Protein AF-A0AAV2YJV8-F1 (afdb_monomer)

InterPro domains:
  IPR002867 IBR domain [PF01485] (73-116)

Structure (mmCIF, N/CA/C/O backbone):
data_AF-A0AAV2YJV8-F1
#
_entry.id   AF-A0AAV2YJV8-F1
#
loop_
_atom_site.group_PDB
_atom_site.id
_atom_site.type_symbol
_atom_site.label_atom_id
_atom_site.label_alt_id
_atom_site.label_comp_id
_atom_site.label_asym_id
_atom_site.label_entity_id
_atom_site.label_seq_id
_atom_site.pdbx_PDB_ins_code
_atom_site.Cartn_x
_atom_site.Cartn_y
_atom_site.Cartn_z
_atom_site.occupancy
_atom_site.B_iso_or_equiv
_atom_site.auth_seq_id
_atom_site.auth_comp_id
_atom_site.auth_asym_id
_atom_site.auth_atom_id
_atom_site.pdbx_PDB_model_num
ATOM 1 N N . MET A 1 1 ? 5.088 -15.912 16.188 1.00 60.53 1 MET A N 1
ATOM 2 C CA . MET A 1 1 ? 3.696 -16.272 16.535 1.00 60.53 1 MET A CA 1
ATOM 3 C C . MET A 1 1 ? 3.209 -15.261 17.564 1.00 60.53 1 MET A C 1
ATOM 5 O O . MET A 1 1 ? 3.951 -14.990 18.500 1.00 60.53 1 MET A O 1
ATOM 9 N N . HIS A 1 2 ? 2.059 -14.618 17.358 1.00 72.62 2 HIS A N 1
ATOM 10 C CA . HIS A 1 2 ? 1.523 -13.638 18.310 1.00 72.62 2 HIS A CA 1
ATOM 11 C C . HIS A 1 2 ? 0.388 -14.278 19.100 1.00 72.62 2 HIS A C 1
ATOM 13 O O . HIS A 1 2 ? -0.483 -14.905 18.510 1.00 72.62 2 HIS A O 1
ATOM 19 N N . CYS A 1 3 ? 0.419 -14.145 20.423 1.00 88.06 3 CYS A N 1
ATOM 20 C CA . CYS A 1 3 ? -0.609 -14.712 21.282 1.00 88.06 3 CYS A CA 1
ATOM 21 C C . CYS A 1 3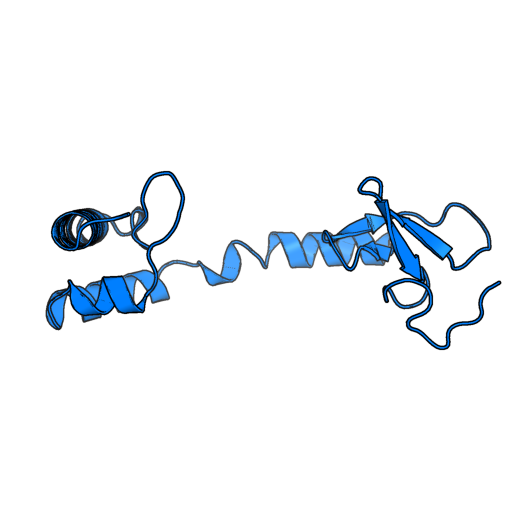 ? -1.885 -13.852 21.265 1.00 88.06 3 CYS A C 1
ATOM 23 O O . CYS A 1 3 ? -1.794 -12.629 21.144 1.00 88.06 3 CYS A O 1
ATOM 25 N N . VAL A 1 4 ? -3.060 -14.462 21.456 1.00 90.56 4 VAL A N 1
ATOM 26 C CA . VAL A 1 4 ? -4.360 -13.755 21.507 1.00 90.56 4 VAL A CA 1
ATOM 27 C C . VAL A 1 4 ? -4.339 -12.628 22.548 1.00 90.56 4 VAL A C 1
ATOM 29 O O . VAL A 1 4 ? -4.710 -11.493 22.255 1.00 90.56 4 VAL A O 1
ATOM 32 N N . ALA A 1 5 ? -3.787 -12.896 23.736 1.00 91.19 5 ALA A N 1
ATOM 33 C CA . ALA A 1 5 ? -3.636 -11.893 24.793 1.00 91.19 5 ALA A CA 1
ATOM 34 C C . ALA A 1 5 ? -2.742 -10.709 24.373 1.00 91.19 5 ALA A C 1
ATOM 36 O O . ALA A 1 5 ? -3.008 -9.558 24.718 1.00 91.19 5 ALA A O 1
ATOM 37 N N . CYS A 1 6 ? -1.703 -10.980 23.585 1.00 91.44 6 CYS A N 1
ATOM 38 C CA . CYS A 1 6 ? -0.760 -9.992 23.082 1.00 91.44 6 CYS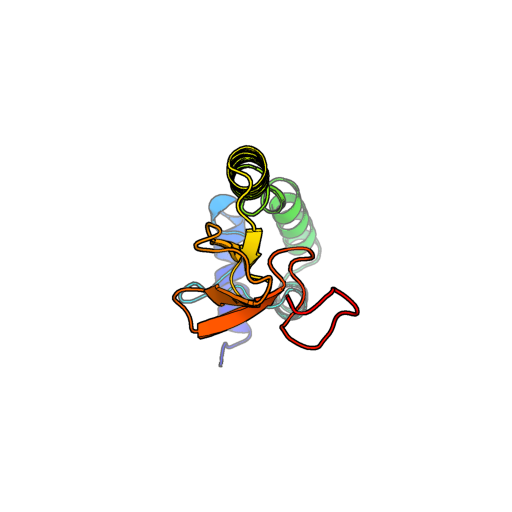 A CA 1
ATOM 39 C C . CYS A 1 6 ? -1.451 -9.054 22.082 1.00 91.44 6 CYS A C 1
ATOM 41 O O . CYS A 1 6 ? -1.274 -7.838 22.150 1.00 91.44 6 CYS A O 1
ATOM 43 N N . ILE A 1 7 ? -2.257 -9.620 21.178 1.00 94.50 7 ILE A N 1
ATOM 44 C CA . ILE A 1 7 ? -3.029 -8.870 20.180 1.00 94.50 7 ILE A CA 1
ATOM 45 C C . ILE A 1 7 ? -4.071 -8.006 20.899 1.00 94.50 7 ILE A C 1
ATOM 47 O O . ILE A 1 7 ? -4.118 -6.799 20.667 1.00 94.50 7 ILE A O 1
ATOM 51 N N . ALA A 1 8 ? -4.811 -8.574 21.858 1.00 95.12 8 ALA A N 1
ATOM 52 C CA . ALA A 1 8 ? -5.788 -7.847 22.670 1.00 95.12 8 ALA A CA 1
ATOM 53 C C . ALA A 1 8 ? -5.156 -6.659 23.416 1.00 95.12 8 ALA A C 1
ATOM 55 O O . ALA A 1 8 ? -5.656 -5.536 23.352 1.00 95.12 8 ALA A O 1
ATOM 56 N N . MET A 1 9 ? -4.019 -6.886 24.084 1.00 94.19 9 MET A N 1
ATOM 57 C CA . MET A 1 9 ? -3.274 -5.841 24.789 1.00 94.19 9 MET A CA 1
ATOM 58 C C . MET A 1 9 ? -2.859 -4.716 23.835 1.00 94.19 9 MET A C 1
ATOM 60 O O . MET A 1 9 ? -3.100 -3.542 24.113 1.00 94.19 9 MET A O 1
ATOM 64 N N . ARG A 1 10 ? -2.263 -5.061 22.688 1.00 94.81 10 ARG A N 1
ATOM 65 C CA . ARG A 1 10 ? -1.818 -4.073 21.696 1.00 94.81 10 ARG A CA 1
ATOM 66 C C . ARG A 1 10 ? -2.985 -3.277 21.118 1.00 94.81 10 ARG A C 1
ATOM 68 O O . ARG A 1 10 ? -2.854 -2.062 21.000 1.00 94.81 10 ARG A O 1
ATOM 75 N N . CYS A 1 11 ? -4.119 -3.916 20.833 1.00 95.88 11 CYS A N 1
ATOM 76 C CA . CYS A 1 11 ? -5.311 -3.225 20.344 1.00 95.88 11 CYS A CA 1
ATOM 77 C C . CYS A 1 11 ? -5.867 -2.253 21.391 1.00 95.88 11 CYS A C 1
ATOM 79 O O . CYS A 1 11 ? -6.134 -1.101 21.070 1.00 95.88 11 CYS A O 1
ATOM 81 N N . ARG A 1 12 ? -5.961 -2.651 22.665 1.00 95.12 12 ARG A N 1
ATOM 82 C CA . ARG A 1 12 ? -6.443 -1.758 23.734 1.00 95.12 12 ARG A CA 1
ATOM 83 C C . ARG A 1 12 ? -5.505 -0.590 24.017 1.00 95.12 12 ARG A C 1
ATOM 85 O O . ARG A 1 12 ? -5.983 0.497 24.323 1.00 95.12 12 ARG A O 1
ATOM 92 N N . ILE A 1 13 ? -4.190 -0.783 23.894 1.00 93.81 13 ILE A N 1
ATOM 93 C CA . ILE A 1 13 ? -3.221 0.323 23.945 1.00 93.81 13 ILE A CA 1
ATOM 94 C C . ILE A 1 13 ? -3.456 1.278 22.767 1.00 93.81 13 ILE A C 1
ATOM 96 O O . ILE A 1 13 ? -3.546 2.484 22.978 1.00 93.81 13 ILE A O 1
ATOM 100 N N . ALA A 1 14 ? -3.620 0.746 21.552 1.00 92.88 14 ALA A N 1
ATOM 101 C CA . ALA A 1 14 ? -3.911 1.533 20.353 1.00 92.88 14 ALA A CA 1
ATOM 102 C C . ALA A 1 14 ? -5.248 2.295 20.439 1.00 92.88 14 ALA A C 1
ATOM 104 O O . ALA A 1 14 ? -5.387 3.362 19.857 1.00 92.88 14 ALA A O 1
ATOM 105 N N . LEU A 1 15 ? -6.224 1.806 21.208 1.00 94.38 15 LEU A N 1
ATOM 106 C CA . LEU A 1 15 ? -7.484 2.518 21.447 1.00 94.38 15 LEU A CA 1
ATOM 107 C C . LEU A 1 15 ? -7.351 3.728 22.389 1.00 94.38 15 LEU A C 1
ATOM 109 O O . LEU A 1 15 ? -8.278 4.534 22.457 1.00 94.38 15 LEU A O 1
ATOM 113 N N . ARG A 1 16 ? -6.229 3.881 23.108 1.00 92.50 16 ARG A N 1
ATOM 114 C CA . ARG A 1 16 ? -5.970 5.051 23.974 1.00 92.50 16 ARG A CA 1
ATOM 115 C C . ARG A 1 16 ? -5.433 6.252 23.201 1.00 92.50 16 ARG A C 1
ATOM 117 O O . ARG A 1 16 ? -5.720 7.383 23.570 1.00 92.50 16 ARG A O 1
ATOM 124 N N . ASP A 1 17 ? -4.668 6.001 22.145 1.00 87.56 17 ASP A N 1
ATOM 125 C CA . ASP A 1 17 ? -4.159 7.022 21.235 1.00 87.56 17 ASP A CA 1
ATOM 126 C C . ASP A 1 17 ? -4.416 6.572 19.803 1.00 87.56 17 ASP A C 1
ATOM 128 O O . ASP A 1 17 ? -3.824 5.598 19.331 1.00 87.56 17 ASP A O 1
ATOM 132 N N . ARG A 1 18 ? -5.245 7.343 19.090 1.00 85.31 18 ARG A N 1
ATOM 133 C CA . ARG A 1 18 ? -5.556 7.085 17.688 1.00 85.31 18 ARG A CA 1
ATOM 134 C C . ARG A 1 18 ? -4.303 6.937 16.827 1.00 85.31 18 ARG A C 1
ATOM 136 O O . ARG A 1 18 ? -4.417 6.335 15.787 1.00 85.31 18 ARG A O 1
ATOM 143 N N . SER A 1 19 ? -3.116 7.438 17.170 1.00 85.19 19 SER A N 1
ATOM 144 C CA . SER A 1 19 ? -1.910 7.209 16.351 1.00 85.19 19 SER A CA 1
ATOM 145 C C . SER A 1 19 ? -1.427 5.742 16.335 1.00 85.19 19 SER A C 1
ATOM 147 O O . SER A 1 19 ? -0.656 5.354 15.454 1.00 85.19 19 SER A O 1
ATOM 149 N N . GLY A 1 20 ? -1.885 4.926 17.293 1.00 88.56 20 GLY A N 1
ATOM 150 C CA . GLY A 1 20 ? -1.479 3.531 17.482 1.00 88.56 20 GLY A CA 1
ATOM 151 C C . GLY A 1 20 ? -2.282 2.495 16.691 1.00 88.56 20 GLY A C 1
ATOM 152 O O . GLY A 1 20 ? -1.892 1.328 16.671 1.00 88.56 20 GLY A O 1
ATOM 153 N N . VAL A 1 21 ? -3.387 2.896 16.061 1.00 90.62 21 VAL A N 1
ATOM 154 C CA . VAL A 1 21 ? -4.151 2.077 15.104 1.00 90.62 21 VAL A CA 1
ATOM 155 C C . VAL A 1 21 ? -3.550 2.304 13.697 1.00 90.62 21 VAL A C 1
ATOM 157 O O . VAL A 1 21 ? -3.153 3.434 13.442 1.00 90.62 21 VAL A O 1
ATOM 160 N N . PRO A 1 22 ? -3.429 1.312 12.793 1.00 91.62 22 PRO A N 1
ATOM 161 C CA . PRO A 1 22 ? -3.680 -0.103 13.008 1.00 91.62 22 PRO A CA 1
ATOM 162 C C . PRO A 1 22 ? -2.686 -0.696 14.009 1.00 91.62 22 PRO A C 1
ATOM 164 O O . PRO A 1 22 ? -1.481 -0.421 13.988 1.00 91.62 22 PRO A O 1
ATOM 167 N N . ALA A 1 23 ? -3.219 -1.525 14.907 1.00 92.81 23 ALA A N 1
ATOM 168 C CA . ALA A 1 23 ? -2.419 -2.206 15.907 1.00 92.81 23 ALA A CA 1
ATOM 169 C C . ALA A 1 23 ? -1.357 -3.083 15.223 1.00 92.81 23 ALA A C 1
ATOM 171 O O . ALA A 1 23 ? -1.626 -3.807 14.263 1.00 92.81 23 ALA A O 1
ATOM 172 N N . ARG A 1 24 ? -0.128 -3.021 15.738 1.00 90.31 24 ARG A N 1
ATOM 173 C CA . ARG A 1 24 ? 1.041 -3.675 15.142 1.00 90.31 24 ARG A CA 1
ATOM 174 C C . ARG A 1 24 ? 2.028 -4.154 16.196 1.00 90.31 24 ARG A C 1
ATOM 176 O O . ARG A 1 24 ? 2.055 -3.649 17.319 1.00 90.31 24 ARG A O 1
ATOM 183 N N . CYS A 1 25 ? 2.900 -5.077 15.807 1.00 85.19 25 CYS A N 1
ATOM 184 C CA . CYS A 1 25 ? 4.047 -5.508 16.602 1.00 85.19 25 CYS A CA 1
ATOM 185 C C . CYS A 1 25 ? 5.306 -5.519 15.737 1.00 85.19 25 CYS A C 1
ATOM 187 O O . CYS A 1 25 ? 5.273 -5.986 14.603 1.00 85.19 25 CYS A O 1
ATOM 189 N N . CYS A 1 26 ? 6.409 -4.963 16.248 1.00 76.00 26 CYS A N 1
ATOM 190 C CA . CYS A 1 26 ? 7.695 -4.906 15.540 1.00 76.00 26 CYS A CA 1
ATOM 191 C C . CYS A 1 26 ? 7.580 -4.410 14.080 1.00 76.00 26 CYS A C 1
ATOM 193 O O . CYS A 1 26 ? 8.266 -4.912 13.198 1.00 76.00 26 CYS A O 1
ATOM 195 N N . ARG A 1 27 ? 6.707 -3.415 13.842 1.00 78.62 27 ARG A N 1
ATOM 196 C CA . ARG A 1 27 ? 6.348 -2.801 12.540 1.00 78.62 27 ARG A CA 1
ATOM 197 C C . ARG A 1 27 ? 5.386 -3.579 11.635 1.00 78.62 27 ARG A C 1
ATOM 199 O O . ARG A 1 27 ? 4.967 -3.010 10.634 1.00 78.62 27 ARG A O 1
ATOM 206 N N . LYS A 1 28 ? 4.983 -4.802 11.980 1.00 85.00 28 LYS A N 1
ATOM 207 C CA . LYS A 1 28 ? 3.991 -5.564 11.209 1.00 85.00 28 LYS A CA 1
ATOM 208 C C . LYS A 1 28 ? 2.591 -5.375 11.787 1.00 85.00 28 LYS A C 1
ATOM 210 O O . LYS A 1 28 ? 2.381 -5.623 12.976 1.00 85.00 28 LYS A O 1
ATOM 215 N N . GLU A 1 29 ? 1.664 -4.916 10.954 1.00 90.38 29 GLU A N 1
ATOM 216 C CA . GLU A 1 29 ? 0.243 -4.802 11.295 1.00 90.38 29 GLU A CA 1
ATOM 217 C C . GLU A 1 29 ? -0.360 -6.182 11.555 1.00 90.38 29 GLU A C 1
ATOM 219 O O . GLU A 1 29 ? 0.036 -7.181 10.942 1.00 90.38 29 GLU A O 1
ATOM 224 N N . TYR A 1 30 ? -1.290 -6.245 12.504 1.00 91.81 30 TYR A N 1
ATOM 225 C CA . TYR A 1 30 ? -2.060 -7.459 12.728 1.00 91.81 30 TYR A CA 1
ATOM 226 C C . TYR A 1 30 ? -3.122 -7.628 11.635 1.00 91.81 30 TYR A C 1
ATOM 228 O O . TYR A 1 30 ? -3.733 -6.632 11.244 1.00 91.81 30 TYR A O 1
ATOM 236 N N . PRO A 1 31 ? -3.382 -8.865 11.173 1.00 91.12 31 PRO A N 1
ATOM 237 C CA . PRO A 1 31 ? -4.527 -9.146 10.312 1.00 91.12 31 PRO A CA 1
ATOM 238 C C . PRO A 1 31 ? -5.837 -8.672 10.956 1.00 91.12 31 PRO A C 1
ATOM 240 O O . PRO A 1 31 ? -6.009 -8.782 12.176 1.00 91.12 31 PRO A O 1
ATOM 243 N N . ILE A 1 32 ? -6.750 -8.130 10.149 1.00 88.56 32 ILE A N 1
ATOM 244 C CA . ILE A 1 32 ? -7.977 -7.485 10.639 1.00 88.56 32 ILE A CA 1
ATOM 245 C C . ILE A 1 32 ? -8.914 -8.483 11.325 1.00 88.56 32 ILE A C 1
ATOM 247 O O . ILE A 1 32 ? -9.571 -8.145 12.307 1.00 88.56 32 ILE A O 1
ATOM 251 N N . GLU A 1 33 ? -8.920 -9.727 10.859 1.00 91.38 33 GLU A N 1
ATOM 252 C CA . GLU A 1 33 ? -9.636 -10.849 11.449 1.00 91.38 33 GLU A CA 1
ATOM 253 C C . GLU A 1 33 ? -9.187 -11.098 12.896 1.00 91.38 33 GLU A C 1
ATOM 25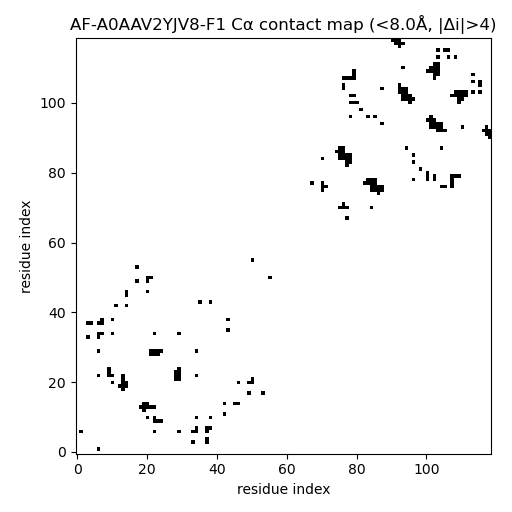5 O O . GLU A 1 33 ? -10.019 -11.182 13.795 1.00 91.38 33 GLU A O 1
ATOM 260 N N . TYR A 1 34 ? -7.878 -11.067 13.164 1.00 93.06 34 TYR A N 1
ATOM 261 C CA . TYR A 1 34 ? -7.337 -11.303 14.505 1.00 93.06 34 TYR A CA 1
ATOM 262 C C . TYR A 1 34 ? -7.640 -10.140 15.447 1.00 93.06 34 TYR A C 1
ATOM 264 O O . TYR A 1 34 ? -7.820 -10.333 16.647 1.00 93.06 34 TYR A O 1
ATOM 272 N N . VAL A 1 35 ? -7.695 -8.918 14.915 1.00 94.06 35 VAL A N 1
ATOM 273 C CA . VAL A 1 35 ? -8.122 -7.739 15.676 1.00 94.06 35 VAL A CA 1
ATOM 274 C C . VAL A 1 35 ? -9.609 -7.837 16.019 1.00 94.06 35 VAL A C 1
ATOM 276 O O . VAL A 1 35 ? -9.995 -7.574 17.158 1.00 94.06 35 VAL A O 1
ATOM 279 N N . ALA A 1 36 ? -10.444 -8.242 15.060 1.00 92.31 36 ALA A N 1
ATOM 280 C CA . ALA A 1 36 ? -11.881 -8.382 15.258 1.00 92.31 36 ALA A CA 1
ATOM 281 C C . ALA A 1 36 ? -12.235 -9.451 16.303 1.00 92.31 36 ALA A C 1
ATOM 283 O O . ALA A 1 36 ? -13.208 -9.268 17.029 1.00 92.31 36 ALA A O 1
ATOM 284 N N . GLU A 1 37 ? -11.445 -10.522 16.408 1.00 94.56 37 GLU A N 1
ATOM 285 C CA . GLU A 1 37 ? -11.637 -11.596 17.392 1.00 94.56 37 GLU A CA 1
ATOM 286 C C . GLU A 1 37 ? -11.343 -11.172 18.840 1.00 94.56 37 GLU A C 1
ATOM 288 O O . GLU A 1 37 ? -11.941 -11.708 19.772 1.00 94.56 37 GLU A O 1
ATOM 293 N N . VAL A 1 38 ? -10.429 -10.220 19.061 1.00 96.00 38 VAL A N 1
ATOM 294 C CA . VAL A 1 38 ? -9.979 -9.846 20.418 1.00 96.00 38 VAL A CA 1
ATOM 295 C C . VAL A 1 38 ? -10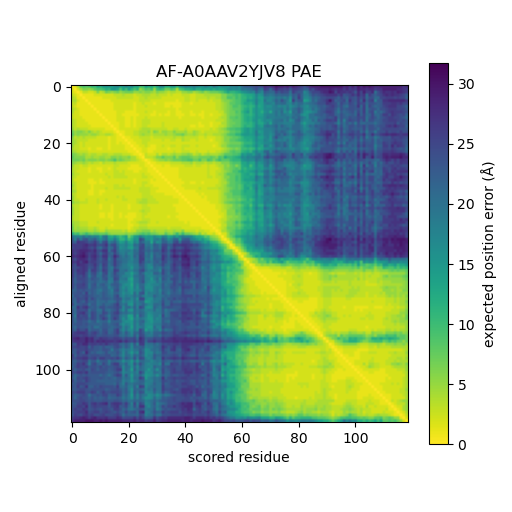.674 -8.621 21.008 1.00 96.00 38 VAL A C 1
ATOM 297 O O . VAL A 1 38 ? -10.481 -8.316 22.192 1.00 96.00 38 VAL A O 1
ATOM 300 N N . LEU A 1 39 ? -11.436 -7.891 20.194 1.00 96.12 39 LEU A N 1
ATOM 301 C CA . LEU A 1 39 ? -12.127 -6.670 20.590 1.00 96.12 39 LEU A CA 1
ATOM 302 C C . LEU A 1 39 ? -13.607 -6.932 20.871 1.00 96.12 39 LEU A C 1
ATOM 304 O O . LEU A 1 39 ? -14.298 -7.614 20.120 1.00 96.12 39 LEU A O 1
ATOM 308 N N . THR A 1 40 ? -14.129 -6.309 21.924 1.00 97.06 40 THR A N 1
ATOM 309 C CA . THR A 1 40 ? -15.580 -6.221 22.146 1.00 97.06 40 THR A CA 1
ATOM 310 C C . THR A 1 40 ? -16.244 -5.362 21.068 1.00 97.06 40 THR A C 1
ATOM 312 O O . THR A 1 40 ? -15.594 -4.522 20.450 1.00 97.06 40 THR A O 1
ATOM 315 N N . THR A 1 41 ? -17.564 -5.466 20.889 1.00 95.94 41 THR A N 1
ATOM 316 C CA . THR A 1 41 ? -18.318 -4.647 19.917 1.00 95.94 41 THR A CA 1
ATOM 317 C C . THR A 1 41 ? -18.056 -3.145 20.067 1.00 95.94 41 THR A C 1
ATOM 319 O O . THR A 1 41 ? -17.886 -2.437 19.076 1.00 95.94 41 THR A O 1
ATOM 322 N N . ARG A 1 42 ? -17.970 -2.645 21.308 1.00 95.94 42 ARG A N 1
ATOM 323 C CA . ARG A 1 42 ? -17.731 -1.221 21.590 1.00 95.94 42 ARG A CA 1
ATOM 324 C C . ARG A 1 42 ? -16.297 -0.795 21.263 1.00 95.94 42 ARG A C 1
ATOM 326 O O . ARG A 1 42 ? -16.081 0.283 20.705 1.00 95.94 42 ARG A O 1
ATOM 333 N N . GLU A 1 43 ? -15.320 -1.636 21.600 1.00 96.56 43 GLU A N 1
ATOM 334 C CA . GLU A 1 43 ? -13.916 -1.420 21.237 1.00 96.56 43 GLU A CA 1
ATOM 335 C C . GLU A 1 43 ? -13.730 -1.485 19.721 1.00 96.56 43 GLU A C 1
ATOM 337 O O . GLU A 1 43 ? -13.085 -0.604 19.162 1.00 96.56 43 GLU A O 1
ATOM 342 N N . LYS A 1 44 ? -14.357 -2.460 19.054 1.00 94.69 44 LYS A N 1
ATOM 343 C CA . LYS A 1 44 ? -14.344 -2.625 17.600 1.00 94.69 44 LYS A CA 1
ATOM 344 C C . LYS A 1 44 ? -14.924 -1.405 16.895 1.00 94.69 44 LYS A C 1
ATOM 346 O O . LYS A 1 44 ? -14.257 -0.846 16.042 1.00 94.69 44 LYS A O 1
ATOM 351 N N . HIS A 1 45 ? -16.081 -0.901 17.323 1.00 95.00 45 HIS A N 1
ATOM 352 C CA . HIS A 1 45 ? -16.649 0.327 16.755 1.00 95.00 45 HIS A CA 1
ATOM 353 C C . HIS A 1 45 ? -15.700 1.533 16.902 1.00 95.00 45 HIS A C 1
ATOM 355 O O . HIS A 1 45 ? -15.569 2.360 16.001 1.00 95.00 45 HIS A O 1
ATOM 361 N N . THR A 1 46 ? -14.998 1.636 18.035 1.00 94.56 46 THR A N 1
ATOM 362 C CA . THR A 1 46 ? -13.990 2.688 18.247 1.00 94.56 46 THR A CA 1
ATOM 363 C C . THR A 1 46 ? -12.769 2.487 17.350 1.00 94.56 46 THR A C 1
ATOM 365 O O . THR A 1 46 ? -12.274 3.455 16.775 1.00 94.56 46 THR A O 1
ATOM 368 N N . TYR A 1 47 ? -12.310 1.241 17.216 1.00 93.56 47 TYR A N 1
ATOM 369 C CA . TYR A 1 47 ? -11.204 0.844 16.353 1.00 93.56 47 TYR A CA 1
ATOM 370 C C . TYR A 1 47 ? -11.515 1.149 14.887 1.00 93.56 47 TYR A C 1
ATOM 372 O O . TYR A 1 47 ? -10.713 1.802 14.233 1.00 93.56 47 TYR A O 1
ATOM 380 N N . ASP A 1 48 ? -12.697 0.765 14.403 1.00 91.38 48 ASP A N 1
ATOM 381 C CA . ASP A 1 48 ? -13.175 1.010 13.040 1.00 91.38 48 ASP A CA 1
ATOM 382 C C . ASP A 1 48 ? -13.281 2.510 12.760 1.00 91.38 48 ASP A C 1
ATOM 384 O O . ASP A 1 48 ? -12.806 2.989 11.732 1.00 91.38 48 ASP A O 1
ATOM 388 N N . ARG A 1 49 ? -13.814 3.284 13.714 1.00 90.38 49 ARG A N 1
ATOM 389 C CA . ARG A 1 49 ? -13.825 4.747 13.618 1.00 90.38 49 ARG A CA 1
ATOM 390 C C . ARG A 1 49 ? -12.412 5.312 13.517 1.00 90.38 49 ARG A C 1
ATOM 392 O O . ARG A 1 49 ? -12.207 6.231 12.736 1.00 90.38 49 ARG A O 1
ATOM 399 N N . PHE A 1 50 ? -11.444 4.812 14.287 1.00 91.69 50 PHE A N 1
ATOM 400 C CA . PHE A 1 50 ? -10.051 5.242 14.147 1.00 91.69 50 PHE A CA 1
ATOM 401 C C . PHE A 1 50 ? -9.495 4.833 12.781 1.00 91.69 50 PHE A C 1
ATOM 403 O O . PHE A 1 50 ? -9.067 5.722 12.054 1.00 91.69 50 PHE A O 1
ATOM 410 N N . MET A 1 51 ? -9.624 3.568 12.373 1.00 85.25 51 MET A N 1
ATOM 411 C CA . MET A 1 51 ? -9.212 3.071 11.052 1.00 85.25 51 MET A CA 1
ATOM 412 C C . MET A 1 51 ? -9.766 3.914 9.894 1.00 85.25 51 MET A C 1
ATOM 414 O O . MET A 1 51 ? -9.074 4.113 8.903 1.00 85.25 51 MET A O 1
ATOM 418 N N . GLN A 1 52 ? -10.990 4.432 10.013 1.00 77.81 52 GLN A N 1
ATOM 419 C CA . GLN A 1 52 ? -11.610 5.310 9.014 1.00 77.81 52 GLN A CA 1
ATOM 420 C C . GLN A 1 52 ? -11.188 6.780 9.156 1.00 77.81 52 GLN A C 1
ATOM 422 O O . GLN A 1 52 ? -11.044 7.481 8.159 1.00 77.81 52 GLN A O 1
ATOM 427 N N . ALA A 1 53 ? -11.010 7.266 10.388 1.00 72.06 53 ALA A N 1
ATOM 428 C CA . ALA A 1 53 ? -10.689 8.662 10.684 1.00 72.06 53 ALA A CA 1
ATOM 429 C C . ALA A 1 53 ? -9.212 9.000 10.504 1.00 72.06 53 ALA A C 1
ATOM 431 O O . ALA A 1 53 ? -8.857 10.181 10.490 1.00 72.06 53 ALA A O 1
ATOM 432 N N . GLN A 1 54 ? -8.337 7.999 10.425 1.00 58.06 54 GLN A N 1
ATOM 433 C CA . GLN A 1 54 ? -6.962 8.257 10.060 1.00 58.06 54 GLN A CA 1
ATOM 434 C C . GLN A 1 54 ? -6.780 8.087 8.541 1.00 58.06 54 GLN A C 1
ATOM 436 O O . GLN A 1 54 ? -7.356 7.214 7.900 1.00 58.06 54 GLN A O 1
ATOM 441 N N . CYS A 1 55 ? -6.052 9.022 7.931 1.00 51.69 55 CYS A N 1
ATOM 442 C CA . CYS A 1 55 ? -5.799 9.083 6.493 1.00 51.69 55 CYS A CA 1
ATOM 443 C C . CYS A 1 55 ? -4.835 7.960 6.048 1.00 51.69 55 CYS A C 1
ATOM 445 O O . CYS A 1 55 ? -3.752 8.231 5.530 1.00 51.69 55 CYS A O 1
ATOM 447 N N . TRP A 1 56 ? -5.171 6.687 6.286 1.00 47.09 56 TRP A N 1
ATOM 448 C CA . TRP A 1 56 ? -4.344 5.536 5.876 1.00 47.09 56 TRP A CA 1
ATOM 449 C C . TRP A 1 56 ? -4.363 5.332 4.376 1.00 47.09 56 TRP A C 1
ATOM 451 O O . TRP A 1 56 ? -3.349 4.939 3.810 1.00 47.09 56 TRP A O 1
ATOM 461 N N . GLN A 1 57 ? -5.470 5.680 3.718 1.00 46.03 57 GLN A N 1
ATOM 462 C CA . GLN A 1 57 ? -5.546 5.663 2.258 1.00 46.03 57 GLN A CA 1
ATOM 463 C C . GLN A 1 57 ? -4.552 6.647 1.619 1.00 46.03 57 GLN A C 1
ATOM 465 O O . GLN A 1 57 ? -4.162 6.466 0.471 1.00 46.03 57 GLN A O 1
ATOM 470 N N . THR A 1 58 ? -4.074 7.657 2.354 1.00 47.16 58 THR A N 1
ATOM 471 C CA . THR A 1 58 ? -3.208 8.707 1.799 1.00 47.16 58 THR A CA 1
ATOM 472 C C . THR A 1 58 ? -1.716 8.479 2.037 1.00 47.16 58 THR A C 1
ATOM 474 O O . THR A 1 58 ? -0.900 9.162 1.419 1.00 47.16 58 THR A O 1
ATOM 477 N N . ARG A 1 59 ? -1.324 7.490 2.854 1.00 52.00 59 ARG A N 1
ATOM 478 C CA . ARG A 1 59 ? 0.096 7.135 3.055 1.00 52.00 59 ARG A CA 1
ATOM 479 C C . ARG A 1 59 ? 0.716 6.310 1.921 1.00 52.00 59 ARG A C 1
ATOM 481 O O . ARG A 1 59 ? 1.905 6.025 1.990 1.00 52.00 59 ARG A O 1
ATOM 488 N N . GLY A 1 60 ? -0.054 6.012 0.874 1.00 54.84 60 GLY A N 1
ATOM 489 C CA . GLY A 1 60 ? 0.440 5.450 -0.386 1.00 54.84 60 GLY A CA 1
ATOM 490 C C . GLY A 1 60 ? -0.150 6.098 -1.639 1.00 54.84 60 GLY A C 1
ATOM 491 O O . GLY A 1 60 ? -0.178 5.449 -2.673 1.00 54.84 60 GLY A O 1
ATOM 492 N N . LEU A 1 61 ? -0.704 7.321 -1.580 1.00 57.34 61 LEU A N 1
ATOM 493 C CA . LEU A 1 61 ? -1.347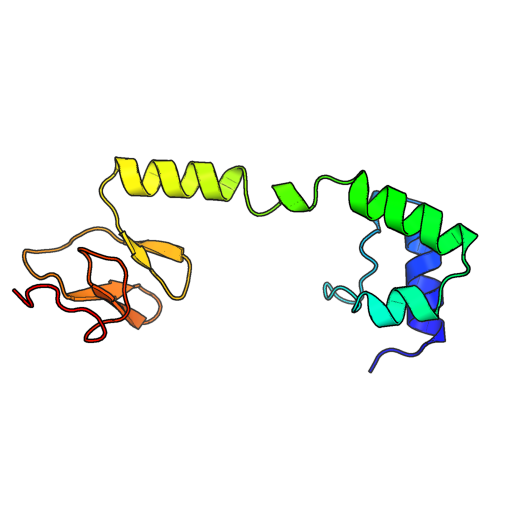 7.888 -2.778 1.00 57.34 61 LEU A CA 1
ATOM 494 C C . LEU A 1 61 ? -1.097 9.370 -3.052 1.00 57.34 61 LEU A C 1
ATOM 496 O O . LEU A 1 61 ? -0.986 9.693 -4.223 1.00 57.34 61 LEU A O 1
ATOM 500 N N . HIS A 1 62 ? -0.924 10.278 -2.083 1.00 55.72 62 HIS A N 1
ATOM 501 C CA . HIS A 1 62 ? -0.632 11.667 -2.490 1.00 55.72 62 HIS A CA 1
ATOM 502 C C . HIS A 1 62 ? 0.804 11.819 -3.015 1.00 55.72 62 HIS A C 1
ATOM 504 O O . HIS A 1 62 ? 1.018 12.352 -4.099 1.00 55.72 62 HIS A O 1
ATOM 510 N N . SER A 1 63 ? 1.790 11.279 -2.289 1.00 60.53 63 SER A N 1
ATOM 511 C CA . SER A 1 63 ? 3.184 11.276 -2.757 1.00 60.53 63 SER A CA 1
ATOM 512 C C . SER A 1 63 ? 3.366 10.393 -3.989 1.00 60.53 63 SER A C 1
ATOM 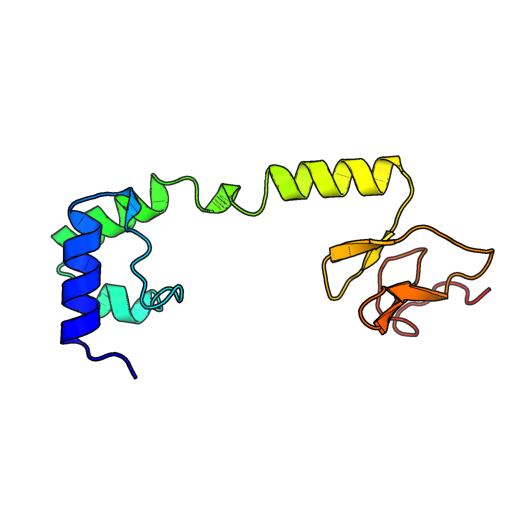514 O O . SER A 1 63 ? 4.082 10.781 -4.903 1.00 60.53 63 SER A O 1
ATOM 516 N N . ASP A 1 64 ? 2.714 9.228 -4.037 1.00 70.94 64 ASP A N 1
ATOM 517 C CA . ASP A 1 64 ? 2.882 8.292 -5.152 1.00 70.94 64 ASP A CA 1
ATOM 518 C C . ASP A 1 64 ? 2.224 8.827 -6.427 1.00 70.94 64 ASP A C 1
ATOM 520 O O . ASP A 1 64 ? 2.798 8.706 -7.504 1.00 70.94 64 ASP A O 1
ATOM 524 N N . GLN A 1 65 ? 1.069 9.495 -6.332 1.00 75.75 65 GLN A N 1
ATOM 525 C CA . GLN A 1 65 ? 0.455 10.155 -7.486 1.00 75.75 65 GLN A CA 1
ATOM 526 C C . GLN A 1 65 ? 1.299 11.328 -7.990 1.00 75.75 65 GLN A C 1
ATOM 528 O O . GLN A 1 65 ? 1.489 11.443 -9.199 1.00 75.75 65 GLN A O 1
ATOM 533 N N . GLU A 1 66 ? 1.834 12.166 -7.099 1.00 84.06 66 GLU A N 1
ATOM 534 C CA . GLU A 1 66 ? 2.753 13.249 -7.476 1.00 84.06 66 GLU A CA 1
ATOM 535 C C . GLU A 1 66 ? 4.050 12.702 -8.090 1.00 84.06 66 GLU A C 1
ATOM 537 O O . GLU A 1 66 ? 4.490 13.174 -9.136 1.00 84.06 66 GLU A O 1
ATOM 542 N N . TYR A 1 67 ? 4.613 11.632 -7.527 1.00 85.81 67 TYR A N 1
ATOM 543 C CA . TYR A 1 67 ? 5.771 10.941 -8.088 1.00 85.81 67 TYR A CA 1
ATOM 544 C C . TYR A 1 67 ? 5.478 10.390 -9.487 1.00 85.81 67 TYR A C 1
ATOM 546 O O . TYR A 1 67 ? 6.214 10.674 -10.428 1.00 85.81 67 TYR A O 1
ATOM 554 N N . ILE A 1 68 ? 4.367 9.667 -9.662 1.00 86.19 68 ILE A N 1
ATOM 555 C CA . ILE A 1 68 ? 3.942 9.135 -10.964 1.00 86.19 68 ILE A CA 1
ATOM 556 C C . ILE A 1 68 ? 3.745 10.270 -11.975 1.00 86.19 68 ILE A C 1
ATOM 558 O O . ILE A 1 68 ? 4.119 10.115 -13.138 1.00 86.19 68 ILE A O 1
ATOM 562 N N . ARG A 1 69 ? 3.187 11.415 -11.556 1.00 88.25 69 ARG A N 1
ATOM 563 C CA . ARG A 1 69 ? 3.064 12.609 -12.407 1.00 88.25 69 ARG A CA 1
ATOM 564 C C . ARG A 1 69 ? 4.432 13.124 -12.840 1.00 88.25 69 ARG A C 1
ATOM 566 O O . ARG A 1 69 ? 4.630 13.318 -14.032 1.00 88.25 69 ARG A O 1
ATOM 573 N N . VAL A 1 70 ? 5.380 13.284 -11.915 1.00 90.94 70 VAL A N 1
ATOM 574 C CA . VAL A 1 70 ? 6.750 13.724 -12.232 1.00 90.94 70 VAL A CA 1
ATOM 575 C C . VAL A 1 70 ? 7.430 12.757 -13.200 1.00 90.94 70 VAL A C 1
ATOM 577 O O . VAL A 1 70 ? 7.950 13.194 -14.221 1.00 90.94 70 VAL A O 1
ATOM 580 N N . ILE A 1 71 ? 7.366 11.449 -12.937 1.00 92.81 71 ILE A N 1
ATOM 581 C CA . ILE A 1 71 ? 7.937 10.418 -13.816 1.00 92.81 71 ILE A CA 1
ATOM 582 C C . ILE A 1 71 ? 7.344 10.510 -15.226 1.00 92.81 71 ILE A C 1
ATOM 584 O O . ILE A 1 71 ? 8.090 10.551 -16.202 1.00 92.81 71 ILE A O 1
ATOM 588 N N . ARG A 1 72 ? 6.016 10.620 -15.350 1.00 87.69 72 ARG A N 1
ATOM 589 C CA . ARG A 1 72 ? 5.351 10.769 -16.655 1.00 87.69 72 ARG A CA 1
ATOM 590 C C . ARG A 1 72 ? 5.715 12.078 -17.355 1.00 87.69 72 ARG A C 1
ATOM 592 O O . ARG A 1 72 ? 5.926 12.062 -18.562 1.00 87.69 72 ARG A O 1
ATOM 599 N N . ASN A 1 73 ? 5.829 13.185 -16.620 1.00 92.06 73 ASN A N 1
ATOM 600 C CA . ASN A 1 73 ? 6.225 14.487 -17.170 1.00 92.06 73 ASN A CA 1
ATOM 601 C C . ASN A 1 73 ? 7.664 14.473 -17.702 1.00 92.06 73 ASN A C 1
ATOM 603 O O . ASN A 1 73 ? 7.950 15.103 -18.715 1.00 92.06 73 ASN A O 1
ATOM 607 N N . LEU A 1 74 ? 8.554 13.714 -17.060 1.00 90.94 74 LEU A N 1
ATOM 608 C CA . LEU A 1 74 ? 9.918 13.471 -17.534 1.00 90.94 74 LEU A CA 1
ATOM 609 C C . LEU A 1 74 ? 9.980 12.440 -18.673 1.00 90.94 74 LEU A C 1
ATOM 611 O O . LEU A 1 74 ? 11.063 12.114 -19.144 1.00 90.94 74 LEU A O 1
ATOM 615 N N . SER A 1 75 ? 8.833 11.923 -19.130 1.00 89.56 75 SER A N 1
ATOM 616 C CA . SER A 1 75 ? 8.737 10.831 -20.109 1.00 89.56 75 SER A CA 1
ATOM 617 C C . SER A 1 75 ? 9.447 9.547 -19.672 1.00 89.56 75 SER A C 1
ATOM 619 O O . SER A 1 75 ? 9.833 8.740 -20.511 1.00 89.56 75 SER A O 1
ATOM 621 N N . PHE A 1 76 ? 9.607 9.348 -18.362 1.00 93.00 76 PHE A N 1
ATOM 622 C CA . PHE A 1 76 ? 10.181 8.139 -17.784 1.00 93.00 76 PHE A CA 1
ATOM 623 C C . PHE A 1 76 ? 9.112 7.052 -17.661 1.00 93.00 76 PHE A C 1
ATOM 625 O O . PHE A 1 76 ? 7.917 7.339 -17.545 1.00 93.00 76 PHE A O 1
ATOM 632 N N . GLN A 1 77 ? 9.540 5.790 -17.641 1.00 92.94 77 GLN A N 1
ATOM 633 C CA . GLN A 1 77 ? 8.638 4.651 -17.494 1.00 92.94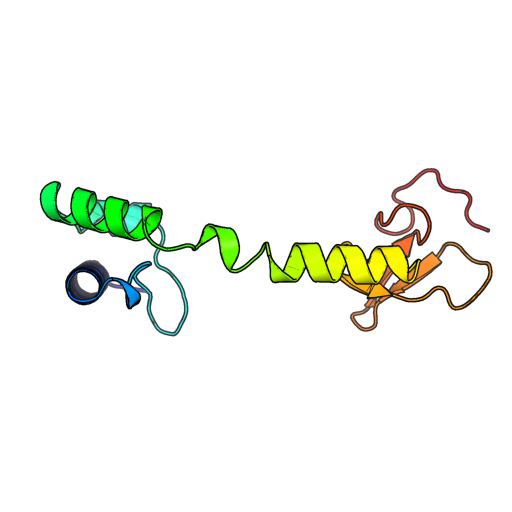 77 GLN A CA 1
ATOM 634 C C . GLN A 1 77 ? 8.759 4.014 -16.109 1.00 92.94 77 GLN A C 1
ATOM 636 O O . GLN A 1 77 ? 9.859 3.839 -15.589 1.00 92.94 77 GLN A O 1
ATOM 641 N N . LEU A 1 78 ? 7.628 3.630 -15.515 1.00 92.00 78 LEU A N 1
ATOM 642 C CA . LEU A 1 78 ? 7.605 2.957 -14.216 1.00 92.00 78 LEU A CA 1
ATOM 643 C C . LEU A 1 78 ? 7.946 1.475 -14.366 1.00 92.00 78 LEU A C 1
ATOM 645 O O . LEU A 1 78 ? 7.355 0.763 -15.177 1.00 92.00 78 LEU A O 1
ATOM 649 N N . CYS A 1 79 ? 8.856 0.992 -13.524 1.00 92.44 79 CYS A N 1
ATOM 650 C CA . CYS A 1 79 ? 9.124 -0.432 -13.405 1.00 92.44 79 CYS A CA 1
ATOM 651 C C . CYS A 1 79 ? 7.889 -1.168 -12.839 1.00 92.44 79 CYS A C 1
ATOM 653 O O . CYS A 1 79 ? 7.472 -0.850 -11.720 1.00 92.44 79 CYS A O 1
ATOM 655 N N . PRO A 1 80 ? 7.350 -2.202 -13.517 1.00 88.19 80 PRO A N 1
ATOM 656 C CA . PRO A 1 80 ? 6.158 -2.924 -13.056 1.00 88.19 80 PRO A CA 1
ATOM 657 C C . PRO A 1 80 ? 6.380 -3.745 -11.779 1.00 88.19 80 PRO A C 1
ATOM 659 O O . PRO A 1 80 ? 5.414 -4.145 -11.138 1.00 88.19 80 PRO A O 1
ATOM 662 N N . GLY A 1 81 ? 7.637 -4.025 -11.414 1.00 85.44 81 GLY A N 1
ATOM 663 C CA . GLY A 1 81 ? 7.973 -4.803 -10.218 1.00 85.44 81 GLY A CA 1
ATOM 664 C C . GLY A 1 81 ? 8.167 -3.955 -8.961 1.00 85.44 81 GLY A C 1
ATOM 665 O O . GLY A 1 81 ? 7.737 -4.344 -7.880 1.00 85.44 81 GLY A O 1
ATOM 666 N N . CYS A 1 82 ? 8.830 -2.800 -9.078 1.00 87.94 82 CYS A N 1
ATOM 667 C CA . CYS A 1 82 ? 9.227 -1.998 -7.913 1.00 87.94 82 CYS A CA 1
ATOM 668 C C . CYS A 1 82 ? 8.854 -0.512 -7.975 1.00 87.94 82 CYS A C 1
ATOM 670 O O . CYS A 1 82 ? 9.153 0.202 -7.022 1.00 87.94 82 CYS A O 1
ATOM 672 N N . GLY A 1 83 ? 8.231 -0.036 -9.057 1.00 86.00 83 GLY A N 1
ATOM 673 C CA . GLY A 1 83 ? 7.643 1.305 -9.137 1.00 86.00 83 GLY A CA 1
ATOM 674 C C . GLY A 1 83 ? 8.619 2.473 -9.310 1.00 86.00 83 GLY A C 1
ATOM 675 O O . GLY A 1 83 ? 8.172 3.606 -9.389 1.00 86.00 83 GLY A O 1
ATOM 676 N N . ILE A 1 84 ? 9.930 2.236 -9.403 1.00 89.94 84 ILE A N 1
ATOM 677 C CA . ILE A 1 84 ? 10.921 3.275 -9.744 1.00 89.94 84 ILE A CA 1
ATOM 678 C C . ILE A 1 84 ? 10.754 3.690 -11.211 1.00 89.94 84 ILE A C 1
ATOM 680 O O . ILE A 1 84 ? 10.607 2.835 -12.086 1.00 89.94 84 ILE A O 1
ATOM 684 N N . GLY A 1 85 ? 10.805 4.997 -11.467 1.00 92.50 85 GLY A N 1
ATOM 685 C CA . GLY A 1 85 ? 10.906 5.569 -12.804 1.00 92.50 85 GLY A CA 1
ATOM 686 C C . GLY A 1 85 ? 12.279 5.326 -13.430 1.00 92.50 85 GLY A C 1
ATOM 687 O O . GLY A 1 85 ? 13.311 5.527 -12.793 1.00 92.50 85 GLY A O 1
ATOM 688 N N . VAL A 1 86 ? 12.275 4.891 -14.682 1.00 92.50 86 VAL A N 1
ATOM 689 C CA . VAL A 1 86 ? 13.458 4.565 -15.476 1.00 92.50 86 VAL A CA 1
ATOM 690 C C . VAL A 1 86 ? 13.473 5.461 -16.713 1.00 92.50 86 VAL A C 1
ATOM 692 O O . VAL A 1 86 ? 12.466 5.595 -17.414 1.00 92.50 86 VAL A O 1
ATOM 695 N N . GLU A 1 87 ? 14.617 6.083 -16.974 1.00 92.12 87 GLU A N 1
ATOM 696 C CA . GLU A 1 87 ? 14.873 6.885 -18.171 1.00 92.12 87 GLU A CA 1
ATOM 697 C C . GLU A 1 87 ? 15.164 5.993 -19.386 1.00 92.12 87 GLU A C 1
ATOM 699 O O . GLU A 1 87 ? 15.726 4.905 -19.249 1.00 92.12 87 GLU A O 1
ATOM 704 N N . ARG A 1 88 ? 14.793 6.444 -20.591 1.00 86.88 88 ARG A N 1
ATOM 705 C CA . ARG A 1 88 ? 15.129 5.738 -21.831 1.00 86.88 88 ARG A CA 1
ATOM 706 C C . ARG A 1 88 ? 16.574 6.032 -22.210 1.00 86.88 88 ARG A C 1
ATOM 708 O O . ARG A 1 88 ? 16.897 7.167 -22.535 1.00 86.88 88 ARG A O 1
ATOM 715 N N . THR A 1 89 ? 17.422 5.012 -22.257 1.00 77.38 89 THR A N 1
ATOM 716 C CA . THR A 1 89 ? 18.847 5.192 -22.578 1.00 77.38 89 THR A CA 1
ATOM 717 C C . THR A 1 89 ? 19.186 5.041 -24.063 1.00 77.38 89 THR A C 1
ATOM 719 O O . THR A 1 89 ? 20.168 5.629 -24.503 1.00 77.38 89 THR A O 1
ATOM 722 N N . SER A 1 90 ? 18.404 4.313 -24.872 1.00 70.44 90 SER A N 1
ATOM 723 C CA . SER A 1 90 ? 18.558 4.290 -26.343 1.00 70.44 90 SER A CA 1
ATOM 724 C C . SER A 1 90 ? 17.375 3.607 -27.050 1.00 70.44 90 SER A C 1
ATOM 726 O O . SER A 1 90 ? 16.454 3.121 -26.399 1.00 70.44 90 SER A O 1
ATOM 728 N N . GLY A 1 91 ? 17.369 3.620 -28.390 1.00 76.62 91 GLY A N 1
ATOM 729 C CA . GLY A 1 91 ? 16.261 3.283 -29.301 1.00 76.62 91 GLY A CA 1
ATOM 730 C C . GLY A 1 91 ? 15.542 1.937 -29.133 1.00 76.62 91 GLY A C 1
ATOM 731 O O . GLY A 1 91 ? 14.532 1.748 -29.807 1.00 76.62 91 GLY A O 1
ATOM 732 N N . CYS A 1 92 ? 15.955 1.070 -28.205 1.00 84.94 92 CYS A N 1
ATOM 733 C CA . CYS A 1 92 ? 15.261 -0.179 -27.922 1.00 84.94 92 CYS A CA 1
ATOM 734 C C . CYS A 1 92 ? 14.085 -0.004 -26.942 1.00 84.94 92 CYS A C 1
ATOM 736 O O . CYS A 1 92 ? 14.122 0.839 -26.043 1.00 84.94 92 CYS A O 1
ATOM 738 N N . ASN A 1 93 ? 13.031 -0.810 -27.085 1.00 89.25 93 ASN A N 1
ATOM 739 C CA . ASN A 1 93 ? 11.943 -0.877 -26.101 1.00 89.25 93 ASN A CA 1
ATOM 740 C C . ASN A 1 93 ? 12.260 -1.787 -24.899 1.00 89.25 93 ASN A C 1
ATOM 742 O O . ASN A 1 93 ? 11.490 -1.784 -23.942 1.00 89.25 93 ASN A O 1
ATOM 746 N N . HIS A 1 94 ? 13.343 -2.564 -24.920 1.00 92.31 94 HIS A N 1
ATOM 747 C CA . HIS A 1 94 ? 13.765 -3.428 -23.810 1.00 92.31 94 HIS A CA 1
ATOM 748 C C . HIS A 1 94 ? 14.556 -2.637 -22.772 1.00 92.31 94 HIS A C 1
ATOM 750 O O . HIS A 1 94 ? 15.646 -2.160 -23.067 1.00 92.31 94 HIS A O 1
ATOM 756 N N . MET A 1 95 ? 14.027 -2.504 -21.556 1.00 91.44 95 MET A N 1
ATOM 757 C CA . MET A 1 95 ? 14.694 -1.781 -20.471 1.00 91.44 95 MET A CA 1
ATOM 758 C C . MET A 1 95 ? 14.784 -2.631 -19.211 1.00 91.44 95 MET A C 1
ATOM 760 O O . MET A 1 95 ? 13.917 -3.465 -18.945 1.00 91.44 95 MET A O 1
ATOM 764 N N . ALA A 1 96 ? 15.825 -2.385 -18.416 1.00 91.94 96 ALA A N 1
ATOM 765 C CA . ALA A 1 96 ? 16.041 -3.027 -17.129 1.00 91.94 96 ALA A CA 1
ATOM 766 C C . ALA A 1 96 ? 16.129 -1.977 -16.017 1.00 91.94 96 ALA A C 1
ATOM 768 O O . ALA A 1 96 ? 16.845 -0.982 -16.113 1.00 91.94 96 ALA A O 1
ATOM 769 N N . CYS A 1 97 ? 15.390 -2.204 -14.937 1.00 90.81 97 CYS A N 1
ATOM 770 C CA . CYS A 1 97 ? 15.479 -1.398 -13.723 1.00 90.81 97 CYS A CA 1
ATOM 771 C C . CYS A 1 97 ? 16.785 -1.719 -12.959 1.00 90.81 97 CYS A C 1
ATOM 773 O O . CYS A 1 97 ? 17.229 -2.865 -13.012 1.00 90.81 97 CYS A O 1
ATOM 775 N N . PRO A 1 98 ? 17.343 -0.802 -12.137 1.00 88.88 98 PRO A N 1
ATOM 776 C CA . PRO A 1 98 ? 18.505 -1.082 -11.274 1.00 88.88 98 PRO A CA 1
ATOM 777 C C . PRO A 1 98 ? 18.364 -2.303 -10.347 1.00 88.88 98 PRO A C 1
ATOM 779 O O . PRO A 1 98 ? 19.350 -2.837 -9.855 1.00 88.88 98 PRO A O 1
ATOM 782 N N . ARG A 1 99 ? 17.126 -2.751 -10.096 1.00 87.69 99 ARG A N 1
ATOM 783 C CA . ARG A 1 99 ? 16.810 -3.975 -9.337 1.00 87.69 99 ARG A CA 1
ATOM 784 C C . ARG A 1 99 ? 16.743 -5.257 -10.187 1.00 87.69 99 ARG A C 1
ATOM 786 O O . ARG A 1 99 ? 16.377 -6.295 -9.654 1.00 87.69 99 ARG A O 1
ATOM 793 N N . GLY A 1 100 ? 17.023 -5.183 -11.488 1.00 89.38 100 GLY A N 1
ATOM 794 C CA . GLY A 1 100 ? 17.071 -6.329 -12.404 1.00 89.38 100 GLY A CA 1
ATOM 795 C C . GLY A 1 100 ? 15.753 -6.712 -13.090 1.00 89.38 100 GLY A C 1
ATOM 796 O O . GLY A 1 100 ? 15.731 -7.679 -13.839 1.00 89.38 100 GLY A O 1
ATOM 797 N N . HIS A 1 101 ? 14.651 -5.986 -12.871 1.00 91.38 101 HIS A N 1
ATOM 798 C CA . HIS A 1 101 ? 13.393 -6.258 -13.581 1.00 91.38 101 HIS A CA 1
ATOM 799 C C . HIS A 1 101 ? 13.454 -5.749 -15.022 1.00 91.38 101 HIS A C 1
ATOM 801 O O . HIS A 1 101 ? 13.693 -4.557 -15.232 1.00 91.38 101 HIS A O 1
ATOM 807 N N . GLU A 1 102 ? 13.160 -6.621 -15.983 1.00 94.25 102 GLU A N 1
ATOM 808 C CA . GLU A 1 102 ? 13.110 -6.295 -17.409 1.00 94.25 102 GLU A CA 1
ATOM 809 C C . GLU A 1 102 ? 11.675 -6.017 -17.872 1.00 94.25 102 GLU A C 1
ATOM 811 O O . GLU A 1 102 ? 10.744 -6.780 -17.591 1.00 94.25 102 GLU A O 1
ATOM 816 N N . PHE A 1 103 ? 11.480 -4.925 -18.604 1.00 93.94 103 PHE A N 1
ATOM 817 C CA . PHE A 1 103 ? 10.163 -4.488 -19.057 1.00 93.94 103 PHE A CA 1
ATOM 818 C C . PHE A 1 103 ? 10.230 -3.724 -20.381 1.00 93.94 103 PHE A C 1
ATOM 820 O O . PHE A 1 103 ? 11.284 -3.273 -20.829 1.00 93.94 103 PHE A O 1
ATOM 827 N N . CYS A 1 104 ? 9.075 -3.603 -21.030 1.00 93.19 104 CYS A N 1
ATOM 828 C CA . CYS A 1 104 ? 8.906 -2.805 -22.230 1.00 93.19 104 CYS A CA 1
ATOM 829 C C . CYS A 1 104 ? 8.757 -1.326 -21.858 1.00 93.19 104 CYS A C 1
ATOM 831 O O . CYS A 1 104 ? 7.806 -0.948 -21.175 1.00 93.19 104 CYS A O 1
ATOM 833 N N . TYR A 1 105 ? 9.638 -0.468 -22.362 1.00 91.88 105 TYR A N 1
ATOM 834 C CA . TYR A 1 105 ? 9.579 0.970 -22.114 1.00 91.88 105 TYR A CA 1
ATOM 835 C C . TYR A 1 105 ? 8.282 1.605 -22.625 1.00 91.88 105 TYR A C 1
ATOM 837 O O . TYR A 1 105 ? 7.745 2.521 -22.008 1.00 91.88 105 TYR A O 1
ATOM 845 N N . ARG A 1 106 ? 7.729 1.080 -23.726 1.00 90.19 106 ARG A N 1
ATOM 846 C CA . ARG A 1 106 ? 6.514 1.611 -24.353 1.00 90.19 106 ARG A CA 1
ATOM 847 C C . ARG A 1 106 ? 5.264 1.421 -23.495 1.00 90.19 106 ARG A C 1
ATOM 849 O O . ARG A 1 106 ? 4.452 2.334 -23.410 1.00 90.19 106 ARG A O 1
ATOM 856 N N . CYS A 1 107 ? 5.088 0.244 -22.898 1.00 90.81 107 CYS A N 1
ATOM 857 C CA . CYS A 1 107 ? 3.839 -0.121 -22.218 1.00 90.81 107 CYS A CA 1
ATOM 858 C C . CYS A 1 107 ? 3.998 -0.459 -20.730 1.00 90.81 107 CYS A C 1
ATOM 860 O O . CYS A 1 107 ? 2.999 -0.675 -20.053 1.00 90.81 107 CYS A O 1
ATOM 862 N N . GLY A 1 108 ? 5.227 -0.531 -20.214 1.00 89.69 108 GLY A N 1
ATOM 863 C CA . GLY A 1 108 ? 5.507 -0.854 -18.814 1.00 89.69 108 GLY A CA 1
ATOM 864 C C . GLY A 1 108 ? 5.252 -2.317 -18.444 1.00 89.69 108 GLY A C 1
ATOM 865 O O . GLY A 1 108 ? 5.360 -2.676 -17.278 1.00 89.69 108 GLY A O 1
ATOM 866 N N . VAL A 1 109 ? 4.915 -3.181 -19.407 1.00 91.94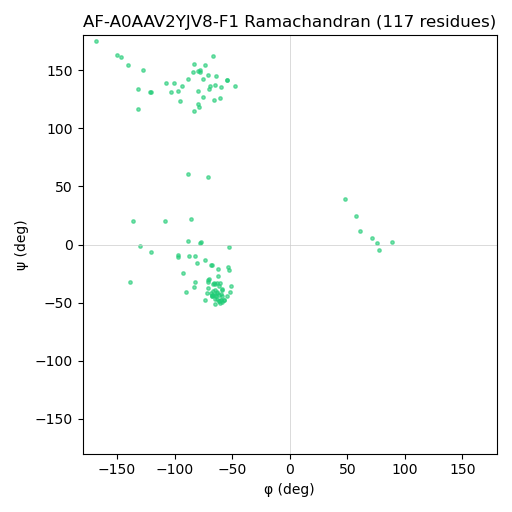 109 VAL A N 1
ATOM 867 C CA . VAL A 1 109 ? 4.690 -4.612 -19.166 1.00 91.94 109 VAL A CA 1
ATOM 868 C C . VAL A 1 109 ? 6.026 -5.346 -19.087 1.00 91.94 109 VAL A C 1
ATOM 870 O O . VAL A 1 109 ? 6.990 -4.970 -19.752 1.00 91.94 109 VAL A O 1
ATOM 873 N N . ILE A 1 110 ? 6.076 -6.415 -18.290 1.00 89.12 110 ILE A N 1
ATOM 874 C CA . ILE A 1 110 ? 7.218 -7.337 -18.219 1.00 89.12 110 ILE A CA 1
ATOM 875 C C . ILE A 1 110 ? 7.667 -7.739 -19.633 1.00 89.12 110 ILE A C 1
ATOM 877 O O . ILE A 1 110 ? 6.841 -8.016 -20.508 1.00 89.12 110 ILE A O 1
ATOM 881 N N . TRP A 1 111 ? 8.981 -7.758 -19.857 1.00 92.00 111 TRP A N 1
ATOM 882 C CA . TRP A 1 111 ? 9.562 -8.025 -21.171 1.00 92.00 111 TRP A CA 1
ATOM 883 C C . TRP A 1 111 ? 9.052 -9.356 -21.753 1.00 92.00 111 TRP A C 1
ATOM 885 O O . TRP A 1 111 ? 8.842 -10.324 -21.023 1.00 92.00 111 TRP A O 1
ATOM 895 N N . LYS A 1 112 ? 8.804 -9.389 -23.071 1.00 89.31 112 LYS A N 1
ATOM 896 C CA . LYS A 1 112 ? 8.188 -10.516 -23.809 1.00 89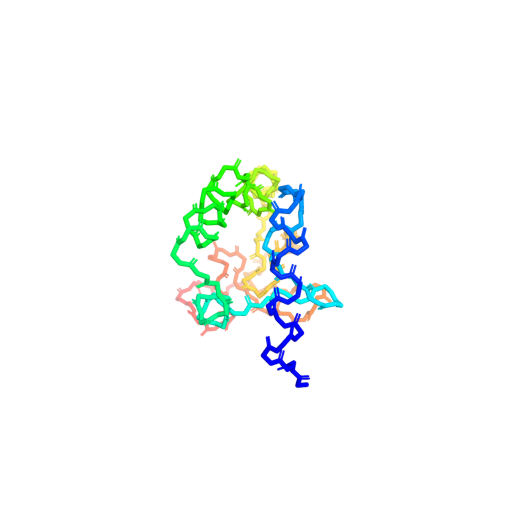.31 112 LYS A CA 1
ATOM 897 C C . LYS A 1 112 ? 6.758 -10.904 -23.391 1.00 89.31 112 LYS A C 1
ATOM 899 O O . LYS A 1 112 ? 6.257 -11.927 -23.845 1.00 89.31 112 LYS A O 1
ATOM 904 N N . ARG A 1 113 ? 6.070 -10.093 -22.578 1.00 89.81 113 ARG A N 1
ATOM 905 C CA . ARG A 1 113 ? 4.642 -10.277 -22.240 1.00 89.81 113 ARG A CA 1
ATOM 906 C C . ARG A 1 113 ? 3.722 -9.236 -22.888 1.00 89.81 113 ARG A C 1
ATOM 908 O O . ARG A 1 113 ? 2.615 -9.013 -22.409 1.00 89.81 113 ARG A O 1
ATOM 915 N N . CYS A 1 114 ? 4.184 -8.585 -23.952 1.00 90.31 114 CYS A N 1
ATOM 916 C CA . CYS A 1 114 ? 3.422 -7.602 -24.716 1.00 90.31 114 CYS A CA 1
ATOM 917 C C . CYS A 1 114 ? 3.681 -7.742 -26.219 1.00 90.31 114 CYS A C 1
ATOM 919 O O . CYS A 1 114 ? 4.790 -8.097 -26.617 1.00 90.31 114 CYS A O 1
ATOM 921 N N . ASP A 1 115 ? 2.719 -7.312 -27.032 1.00 90.69 115 ASP A N 1
ATOM 922 C CA . ASP A 1 115 ? 2.808 -7.301 -28.501 1.00 90.69 115 ASP A CA 1
ATOM 923 C C . ASP A 1 115 ? 3.483 -6.031 -29.059 1.00 90.69 115 ASP A C 1
ATOM 925 O O . ASP A 1 115 ? 3.269 -5.625 -30.201 1.00 90.69 115 ASP A O 1
ATOM 929 N N . CYS A 1 116 ? 4.279 -5.337 -28.239 1.00 88.94 116 CYS A N 1
ATOM 930 C CA . CYS A 1 116 ? 5.008 -4.155 -28.687 1.00 88.94 116 CYS A CA 1
ATOM 931 C C . CYS A 1 116 ? 6.157 -4.545 -29.632 1.00 88.94 116 CYS A C 1
ATOM 933 O O . CYS A 1 116 ? 6.805 -5.571 -29.411 1.00 88.94 116 CYS A O 1
ATOM 935 N N . PRO A 1 117 ? 6.471 -3.707 -30.639 1.00 85.69 117 PRO A N 1
ATOM 936 C CA . PRO A 1 117 ? 7.601 -3.947 -31.523 1.00 85.69 117 PRO A CA 1
ATOM 937 C C . PRO A 1 117 ? 8.900 -3.970 -30.714 1.00 85.69 117 PRO A C 1
ATOM 939 O O . PRO A 1 117 ? 9.203 -3.039 -29.962 1.00 85.69 117 PRO A O 1
ATOM 942 N N . GLN A 1 118 ? 9.650 -5.055 -30.871 1.00 74.25 118 GLN A N 1
ATOM 943 C CA . GLN A 1 118 ? 10.948 -5.278 -30.240 1.00 74.25 118 GLN A CA 1
ATOM 944 C C . GLN A 1 118 ? 12.042 -4.693 -31.145 1.00 74.25 118 GLN A C 1
ATOM 946 O O . GLN A 1 118 ? 12.862 -5.421 -31.690 1.00 74.25 118 GLN A O 1
ATOM 951 N N . SER A 1 119 ? 11.969 -3.385 -31.392 1.00 62.97 119 SER A N 1
ATOM 952 C CA . SER A 1 119 ? 13.081 -2.597 -31.941 1.00 62.97 119 SER A CA 1
ATOM 953 C C . SER A 1 119 ? 14.048 -2.258 -30.828 1.00 62.97 119 SER A C 1
ATOM 955 O O . SER A 1 119 ? 13.509 -1.982 -29.726 1.00 62.97 119 SER A O 1
#

Foldseek 3Di:
DADLVRLLVQLVVCLVPLVCPVRDDPPHGDDVVSNVVNDDPVSVVSNVCSVVVDVPVVVCPPVLVVVVVVLVVLLFAAAPPPGDTDDDPDDFQWDADPVGFIAGSVPNHGPPPDPDDGD

Solvent-accessible surface area (backbone atoms only — not comparable to full-atom values): 7197 Å² total; per-residue (Å²): 138,83,51,70,70,56,53,33,51,42,42,58,56,16,72,75,41,69,86,42,52,79,34,58,57,99,87,45,67,59,58,68,68,64,52,59,74,54,41,54,73,70,55,40,55,52,48,52,50,39,64,66,72,44,72,64,78,52,78,73,35,60,66,51,50,52,47,52,48,50,30,51,74,70,68,27,33,50,39,76,87,78,63,54,65,42,77,83,86,58,92,50,31,77,41,68,45,100,87,70,55,49,22,26,57,87,78,35,40,54,56,91,71,62,95,66,78,87,73

Organism: NCBI:txid4803

Radius of gyration: 21.39 Å; Cα contacts (8 Å, |Δi|>4): 131; chains: 1; bounding box: 37×31×57 Å

Sequence (119 aa):
MHCVACIAMRCRIALRDRSGVPARCCRKEYPIEYVAEVLTTREKHTYDRFMQAQCWQTRGLHSDQEYIRVIRNLSFQLCPGCGIGVERTSGCNHMACPRGHEFCYRCGVIWKRCDCPQS

Secondary structure (DSSP, 8-state):
---HHHHHHHHHHHTTSGGGPSPEETTEEPPHHHHHHHS-HHHHHHHHHHHHHS-GGGTTTHHHHHHHHHHHHTT-EE-TTT--EE---SS-SEEE-TTS-EEETTT-PBTTSS-S---

pLDDT: mean 85.84, std 11.98, range [46.03, 97.06]

Nearest PDB structures (foldseek):
  7m4n-assembly2_B  TM=5.817E-01  e=6.142E-03  Homo sapiens
  7m4o-assembly1_A  TM=5.866E-01  e=7.921E-03  Homo sapiens
  7m4m-assembly2_B  TM=4.412E-01  e=9.718E-04  Homo sapiens
  7m4n-assembly1_A  TM=5.772E-01  e=1.317E-02  Homo sapiens
  7m4m-assembly1_A  TM=4.602E-01  e=2.084E-03  Homo sapiens

Mean predicted aligned error: 13.15 Å